Protein AF-A0A955D620-F1 (afdb_monomer)

Mean predicted aligned error: 11.96 Å

Secondary structure (DSSP, 8-state):
-----------SSSSSS-S------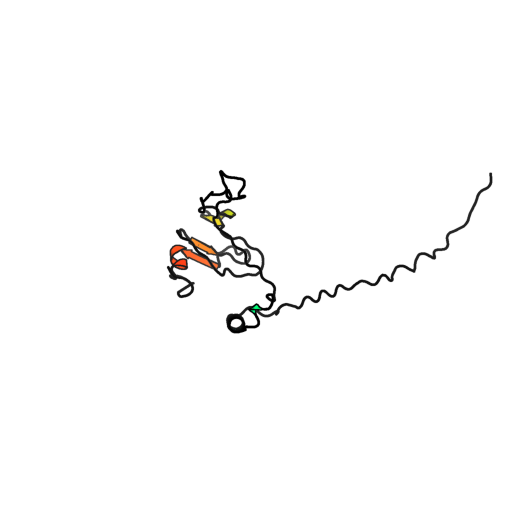--------S---HHHHHHHHH-TTGGGS--SS-----------TT---TT-TTTTT----SS--SEEEEETTEEEEE-----SS--------SS--SEEEE--TT-SS-SEEEEHHHHHTT-SSS-TTTS--

Radius of gyration: 28.87 Å; Cα contacts (8 Å, |Δi|>4): 126; chains: 1; bounding box: 42×81×78 Å

Sequence (157 aa):
MIAPGAQLPAIVARLCAASMALVVAATGRAGADGPVTTAALVEEMIDRSAVARLPDPGYRCIQFSSYDRASIAPTEHDTWFANGDAGHFLRVEDRDGRTEHVMVDATGPGAVVRIWSANPEGTLRVYLDDAEAPVLEWPMADILAGKGPVAPPLAHV

Structure (mmCIF, N/CA/C/O backbone):
data_AF-A0A955D620-F1
#
_entry.id   AF-A0A955D620-F1
#
loop_
_atom_site.group_PDB
_atom_site.id
_atom_site.type_symbol
_atom_site.label_atom_id
_atom_site.label_alt_id
_atom_site.label_comp_id
_atom_site.label_asym_id
_atom_site.label_entity_id
_atom_site.label_seq_id
_atom_site.pdbx_PDB_ins_code
_atom_site.Cartn_x
_atom_site.Cartn_y
_atom_site.Cartn_z
_atom_site.occupancy
_atom_site.B_iso_or_equiv
_atom_site.auth_seq_id
_atom_site.auth_comp_id
_atom_site.auth_asym_id
_atom_site.auth_atom_id
_atom_site.pdbx_PDB_model_num
ATOM 1 N N . MET A 1 1 ? 1.953 62.612 -58.894 1.00 34.06 1 MET A N 1
ATOM 2 C CA . MET A 1 1 ? 1.418 62.699 -60.268 1.00 34.06 1 MET A CA 1
ATOM 3 C C . MET A 1 1 ? 1.620 61.322 -60.898 1.00 34.06 1 MET A C 1
ATOM 5 O O . MET A 1 1 ? 2.755 60.879 -60.914 1.00 34.06 1 MET A O 1
ATOM 9 N N . ILE A 1 2 ? 0.525 60.677 -61.332 1.00 37.25 2 ILE A N 1
ATOM 10 C CA . ILE A 1 2 ? 0.421 59.407 -62.097 1.00 37.25 2 ILE A CA 1
ATOM 11 C C . ILE A 1 2 ? 0.643 58.082 -61.311 1.00 37.25 2 ILE A C 1
ATOM 13 O O . ILE A 1 2 ? 1.759 57.708 -60.976 1.00 37.25 2 ILE A O 1
ATOM 17 N N . ALA A 1 3 ? -0.472 57.382 -61.039 1.00 36.69 3 ALA A N 1
ATOM 18 C CA . ALA A 1 3 ? -0.600 55.930 -60.763 1.00 36.69 3 ALA A CA 1
ATOM 19 C C . ALA A 1 3 ? -0.619 55.146 -62.113 1.00 36.69 3 ALA A C 1
ATOM 21 O O . ALA A 1 3 ? -0.420 55.814 -63.124 1.00 36.69 3 ALA A O 1
ATOM 22 N N . PRO A 1 4 ? -0.986 53.846 -62.271 1.00 47.75 4 PRO A N 1
ATOM 23 C CA . PRO A 1 4 ? -1.221 52.709 -61.356 1.00 47.75 4 PRO A CA 1
ATOM 24 C C . PRO A 1 4 ? -0.626 51.347 -61.861 1.00 47.75 4 PRO A C 1
ATOM 26 O O . PRO A 1 4 ? -0.130 51.244 -62.973 1.00 47.75 4 PRO A O 1
ATOM 29 N N . GLY A 1 5 ? -0.792 50.265 -61.080 1.00 40.28 5 GLY A N 1
ATOM 30 C CA . GLY A 1 5 ? -1.202 48.943 -61.605 1.00 40.28 5 GLY A CA 1
ATOM 31 C C . GLY A 1 5 ? -0.151 47.913 -62.068 1.00 40.28 5 GLY A C 1
ATOM 32 O O . GLY A 1 5 ? 0.420 48.043 -63.139 1.00 40.28 5 GLY A O 1
ATOM 33 N N . ALA A 1 6 ? -0.042 46.805 -61.321 1.00 43.06 6 ALA A N 1
ATOM 34 C CA . ALA A 1 6 ? 0.154 45.427 -61.820 1.00 43.06 6 ALA A CA 1
ATOM 35 C C . ALA A 1 6 ? -0.017 44.463 -60.621 1.00 43.06 6 ALA A C 1
ATOM 37 O O . ALA A 1 6 ? 0.806 44.438 -59.715 1.00 43.06 6 ALA A O 1
ATOM 38 N N . GLN A 1 7 ? -1.214 43.918 -60.386 1.00 46.66 7 GLN A N 1
ATOM 39 C CA . GLN A 1 7 ? -1.611 42.549 -60.763 1.00 46.66 7 GLN A CA 1
ATOM 40 C C . GLN A 1 7 ? -0.656 41.449 -60.251 1.00 46.66 7 GLN A C 1
ATOM 42 O O . GLN A 1 7 ? 0.430 41.245 -60.783 1.00 46.66 7 GLN A O 1
ATOM 47 N N . LEU A 1 8 ? -1.114 40.711 -59.228 1.00 53.38 8 LEU A N 1
ATOM 48 C CA . LEU A 1 8 ? -0.534 39.438 -58.785 1.00 53.38 8 LEU A CA 1
ATOM 49 C C . LEU A 1 8 ? -0.535 38.401 -59.924 1.00 53.38 8 LEU A C 1
ATOM 51 O O . LEU A 1 8 ? -1.538 38.291 -60.631 1.00 53.38 8 LEU A O 1
ATOM 55 N N . PRO A 1 9 ? 0.450 37.487 -59.943 1.00 46.19 9 PRO A N 1
ATOM 56 C CA . PRO A 1 9 ? 0.194 36.107 -60.321 1.00 46.19 9 PRO A CA 1
ATOM 57 C C . PRO A 1 9 ? 0.376 35.175 -59.115 1.00 46.19 9 PRO A C 1
ATOM 59 O O . PRO A 1 9 ? 1.420 35.115 -58.467 1.00 46.19 9 PRO A O 1
ATOM 62 N N . ALA A 1 10 ? -0.687 34.430 -58.827 1.00 48.22 10 ALA A N 1
ATOM 63 C CA . ALA A 1 10 ? -0.788 33.381 -57.824 1.00 48.22 10 ALA A CA 1
ATOM 64 C C . ALA A 1 10 ? 0.167 32.200 -58.113 1.00 48.22 10 ALA A C 1
ATOM 66 O O . ALA A 1 10 ? -0.257 31.162 -58.615 1.00 48.22 10 ALA A O 1
ATOM 67 N N . ILE A 1 11 ? 1.464 32.353 -57.816 1.00 45.91 11 ILE A N 1
ATOM 68 C CA . ILE A 1 11 ? 2.485 31.305 -58.045 1.00 45.91 11 ILE A CA 1
ATOM 69 C C . ILE A 1 11 ? 3.247 30.906 -56.763 1.00 45.91 11 ILE A C 1
ATOM 71 O O . ILE A 1 11 ? 3.980 29.925 -56.759 1.00 45.91 11 ILE A O 1
ATOM 75 N N . VAL A 1 12 ? 2.979 31.527 -55.608 1.00 42.22 12 VAL A N 1
ATOM 76 C CA . VAL A 1 12 ? 3.519 31.068 -54.302 1.00 42.22 12 VAL A CA 1
ATOM 77 C C . VAL A 1 12 ? 2.509 30.181 -53.556 1.00 42.22 12 VAL A C 1
ATOM 79 O O . VAL A 1 12 ? 2.430 30.174 -52.336 1.00 42.22 12 VAL A O 1
ATOM 82 N N . ALA A 1 13 ? 1.684 29.435 -54.296 1.00 42.59 13 ALA A N 1
ATOM 83 C CA . ALA A 1 13 ? 0.645 28.570 -53.732 1.00 42.59 13 ALA A CA 1
ATOM 84 C C . ALA A 1 13 ? 0.991 27.068 -53.775 1.00 42.59 13 ALA A C 1
ATOM 86 O O . ALA A 1 13 ? 0.121 26.249 -53.493 1.00 42.59 13 ALA A O 1
ATOM 87 N N . ARG A 1 14 ? 2.212 26.660 -54.166 1.00 47.78 14 ARG A N 1
ATOM 88 C CA . ARG A 1 14 ? 2.485 25.234 -54.464 1.00 47.78 14 ARG A CA 1
ATOM 89 C C . ARG A 1 14 ? 3.846 24.645 -54.066 1.00 47.78 14 ARG A C 1
ATOM 91 O O . ARG A 1 14 ? 4.129 23.533 -54.490 1.00 47.78 14 ARG A O 1
ATOM 98 N N . LEU A 1 15 ? 4.673 25.298 -53.243 1.00 42.91 15 LEU A N 1
ATOM 99 C CA . LEU A 1 15 ? 6.057 24.818 -53.030 1.00 42.91 15 LEU A CA 1
ATOM 100 C C . LEU A 1 15 ? 6.561 24.670 -51.586 1.00 42.91 15 LEU A C 1
ATOM 102 O O . LEU A 1 15 ? 7.745 24.429 -51.401 1.00 42.91 15 LEU A O 1
ATOM 106 N N . CYS A 1 16 ? 5.681 24.674 -50.580 1.00 37.59 16 CYS A N 1
ATOM 107 C CA . CYS A 1 16 ? 6.047 24.250 -49.214 1.00 37.59 16 CYS A CA 1
ATOM 108 C C . CYS A 1 16 ? 5.062 23.233 -48.609 1.00 37.59 16 CYS A C 1
ATOM 110 O O . CYS A 1 16 ? 4.950 23.119 -47.395 1.00 37.59 16 CYS A O 1
ATOM 112 N N . ALA A 1 17 ? 4.348 22.470 -49.444 1.00 42.94 17 ALA A N 1
ATOM 113 C CA . ALA A 1 17 ? 3.508 21.343 -49.011 1.00 42.94 17 ALA A CA 1
ATOM 114 C C . ALA A 1 17 ? 4.281 20.005 -48.981 1.00 42.94 17 ALA A C 1
ATOM 116 O O . ALA A 1 17 ? 3.687 18.938 -49.084 1.00 42.94 17 ALA A O 1
ATOM 117 N N . ALA A 1 18 ? 5.612 20.061 -48.882 1.00 45.19 18 ALA A N 1
ATOM 118 C CA . ALA A 1 18 ? 6.493 18.895 -48.937 1.00 45.19 18 ALA A CA 1
ATOM 119 C C . ALA A 1 18 ? 7.587 18.918 -47.856 1.00 45.19 18 ALA A C 1
ATOM 121 O O . ALA A 1 18 ? 8.624 18.283 -48.013 1.00 45.19 18 ALA A O 1
ATOM 122 N N . SER A 1 19 ? 7.347 19.585 -46.723 1.00 48.69 19 SER A N 1
ATOM 123 C CA . SER A 1 19 ? 8.063 19.261 -45.481 1.00 48.69 19 SER A CA 1
ATOM 124 C C . SER A 1 19 ? 7.341 18.097 -44.821 1.00 48.69 19 SER A C 1
ATOM 126 O O . SER A 1 19 ? 6.586 18.247 -43.866 1.00 48.69 19 SER A O 1
ATOM 128 N N . MET A 1 20 ? 7.520 16.962 -45.492 1.00 51.44 20 MET A N 1
ATOM 129 C CA . MET A 1 20 ? 7.423 15.590 -45.034 1.00 51.44 20 MET A CA 1
ATOM 130 C C . MET A 1 20 ? 7.151 15.500 -43.535 1.00 51.44 20 MET A C 1
ATOM 132 O O . MET A 1 20 ? 8.029 15.771 -42.716 1.00 51.44 20 MET A O 1
ATOM 136 N N . ALA A 1 21 ? 5.910 15.135 -43.213 1.00 48.94 21 ALA A N 1
ATOM 137 C CA . ALA A 1 21 ? 5.533 14.631 -41.913 1.00 48.94 21 ALA A CA 1
ATOM 138 C C . ALA A 1 21 ? 6.605 13.629 -41.481 1.00 48.94 21 ALA A C 1
ATOM 140 O O . ALA A 1 21 ? 6.689 12.521 -42.017 1.00 48.94 21 ALA A O 1
ATOM 141 N N . LEU A 1 22 ? 7.462 14.052 -40.552 1.00 48.69 22 LEU A N 1
ATOM 142 C CA . LEU A 1 22 ? 8.278 13.143 -39.781 1.00 48.69 22 LEU A CA 1
ATOM 143 C C . LEU A 1 22 ? 7.262 12.361 -38.962 1.00 48.69 22 LEU A C 1
ATOM 145 O O 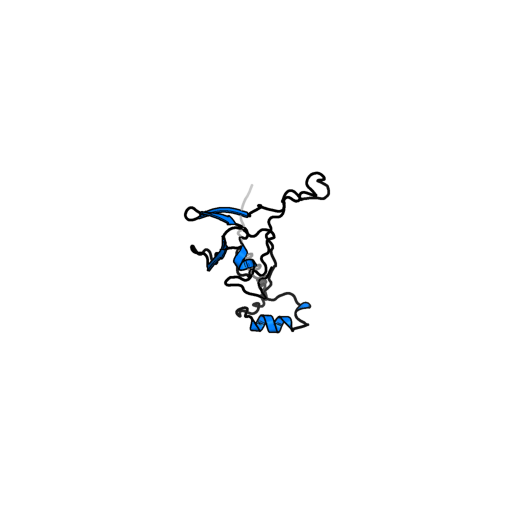. LEU A 1 22 ? 6.833 12.792 -37.894 1.00 48.69 22 LEU A O 1
ATOM 149 N N . VAL A 1 23 ? 6.805 11.254 -39.542 1.00 53.94 23 VAL A N 1
ATOM 150 C CA . VAL A 1 23 ? 6.184 10.169 -38.809 1.00 53.94 23 VAL A CA 1
ATOM 151 C C . VAL A 1 23 ? 7.223 9.815 -37.762 1.00 53.94 23 VAL A C 1
ATOM 153 O O . VAL A 1 23 ? 8.204 9.126 -38.037 1.00 53.94 23 VAL A O 1
ATOM 156 N N . VAL A 1 24 ? 7.044 10.371 -36.565 1.00 52.12 24 VAL A N 1
ATOM 157 C CA . VAL A 1 24 ? 7.565 9.788 -35.346 1.00 52.12 24 VAL A CA 1
ATOM 158 C C . VAL A 1 24 ? 6.904 8.422 -35.316 1.00 52.12 24 VAL A C 1
ATOM 160 O O . VAL A 1 24 ? 5.801 8.244 -34.809 1.00 52.12 24 VAL A O 1
ATOM 163 N N . ALA A 1 25 ? 7.567 7.451 -35.940 1.00 49.84 25 ALA A N 1
ATOM 164 C CA . ALA A 1 25 ? 7.454 6.074 -35.540 1.00 49.84 25 ALA A CA 1
ATOM 165 C C . ALA A 1 25 ? 8.025 6.062 -34.125 1.00 49.84 25 ALA A C 1
ATOM 167 O O . ALA A 1 25 ? 9.193 5.753 -33.898 1.00 49.84 25 ALA A O 1
ATOM 168 N N . ALA A 1 26 ? 7.196 6.481 -33.167 1.00 51.56 26 ALA A N 1
ATOM 169 C CA . ALA A 1 26 ? 7.292 5.969 -31.831 1.00 51.56 26 ALA A CA 1
ATOM 170 C C . ALA A 1 26 ? 7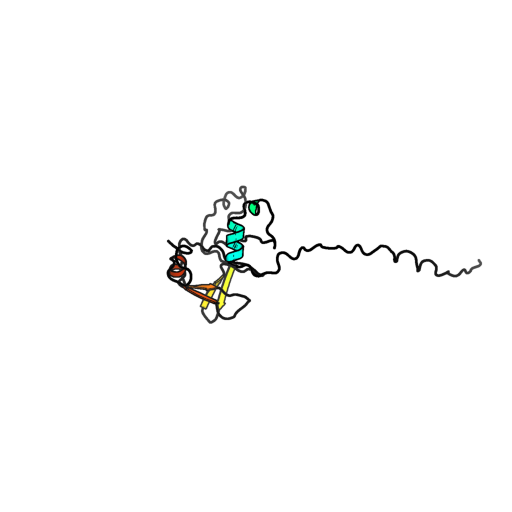.130 4.469 -32.033 1.00 51.56 26 ALA A C 1
ATOM 172 O O . ALA A 1 26 ? 6.023 3.947 -32.140 1.00 51.56 26 ALA A O 1
ATOM 173 N N . THR A 1 27 ? 8.254 3.774 -32.166 1.00 50.91 27 THR A N 1
ATOM 174 C CA . THR A 1 27 ? 8.323 2.366 -31.836 1.00 50.91 27 THR A CA 1
ATOM 175 C C . THR A 1 27 ? 8.084 2.304 -30.333 1.00 50.91 27 THR A C 1
ATOM 177 O O . THR A 1 27 ? 9.009 2.088 -29.553 1.00 50.91 27 THR A O 1
ATOM 180 N N . GLY A 1 28 ? 6.839 2.551 -29.918 1.00 46.50 28 GLY A N 1
ATOM 181 C CA . GLY A 1 28 ? 6.303 1.882 -28.762 1.00 46.50 28 GLY A CA 1
ATOM 182 C C . GLY A 1 28 ? 6.418 0.418 -29.126 1.00 46.50 28 GLY A C 1
ATOM 183 O O . GLY A 1 28 ? 5.611 -0.108 -29.887 1.00 46.50 28 GLY A O 1
ATOM 184 N N . ARG A 1 29 ? 7.499 -0.222 -28.673 1.00 43.00 29 ARG A N 1
ATOM 185 C CA . ARG A 1 29 ? 7.398 -1.639 -28.372 1.00 43.00 29 ARG A CA 1
ATOM 186 C C . ARG A 1 29 ? 6.186 -1.705 -27.458 1.00 43.00 29 ARG A C 1
ATOM 188 O O . ARG A 1 29 ? 6.190 -1.065 -26.410 1.00 43.00 29 ARG A O 1
ATOM 195 N N . ALA A 1 30 ? 5.121 -2.331 -27.942 1.00 45.88 30 ALA A N 1
ATOM 196 C CA . ALA A 1 30 ? 4.075 -2.807 -27.069 1.00 45.88 30 ALA A CA 1
ATOM 197 C C . ALA A 1 30 ? 4.804 -3.699 -26.063 1.00 45.88 30 ALA A C 1
ATOM 199 O O . ALA A 1 30 ? 5.266 -4.787 -26.421 1.00 45.88 30 ALA A O 1
ATOM 200 N N . GLY A 1 31 ? 5.077 -3.147 -24.879 1.00 52.22 31 GLY A N 1
ATOM 201 C CA . GLY A 1 31 ? 5.581 -3.925 -23.761 1.00 52.22 31 GLY A CA 1
ATOM 202 C C . GLY A 1 31 ? 4.601 -5.056 -23.562 1.00 52.22 31 GLY A C 1
ATOM 203 O O . GLY A 1 31 ? 3.406 -4.808 -23.679 1.00 52.22 31 GLY A O 1
ATOM 204 N N . ALA A 1 32 ? 5.111 -6.277 -23.404 1.00 55.16 32 ALA A N 1
ATOM 205 C CA . ALA A 1 32 ? 4.345 -7.516 -23.486 1.00 55.16 32 ALA A CA 1
ATOM 206 C C . ALA A 1 32 ? 2.870 -7.331 -23.068 1.00 55.16 32 ALA A C 1
ATOM 208 O O . ALA A 1 32 ? 2.573 -7.223 -21.883 1.00 55.16 32 ALA A O 1
ATOM 209 N N . ASP A 1 33 ? 1.960 -7.290 -24.053 1.00 61.75 33 ASP A N 1
ATOM 210 C CA . ASP A 1 33 ? 0.513 -7.015 -23.903 1.00 61.75 33 ASP A CA 1
ATOM 211 C C . ASP A 1 33 ? -0.247 -8.144 -23.161 1.00 61.75 33 ASP A C 1
ATOM 213 O O . ASP A 1 33 ? -1.466 -8.293 -23.266 1.00 61.75 33 ASP A O 1
ATOM 217 N N . GLY A 1 34 ? 0.477 -9.005 -22.446 1.00 72.44 34 GLY A N 1
ATOM 218 C CA . GLY A 1 34 ? -0.062 -10.124 -21.692 1.00 72.44 34 GLY A CA 1
ATOM 219 C C . GLY A 1 34 ? -0.282 -9.770 -20.219 1.00 72.44 34 GLY A C 1
ATOM 220 O O . GLY A 1 34 ? 0.400 -8.904 -19.673 1.00 72.44 34 GLY A O 1
ATOM 221 N N . PRO A 1 35 ? -1.208 -10.459 -19.533 1.00 83.31 35 PRO A N 1
ATOM 222 C CA . PRO A 1 35 ? -1.356 -10.314 -18.092 1.00 83.31 35 PRO A CA 1
ATOM 223 C C . PRO A 1 35 ? -0.049 -10.679 -17.376 1.00 83.31 35 PRO A C 1
ATOM 225 O O . PRO A 1 35 ? 0.583 -11.690 -17.692 1.00 83.31 35 PRO A O 1
ATOM 228 N N . VAL A 1 36 ? 0.323 -9.897 -16.360 1.00 86.25 36 VAL A N 1
ATOM 229 C CA . VAL A 1 36 ? 1.379 -10.293 -15.422 1.00 86.25 36 VAL A CA 1
ATOM 230 C C . VAL A 1 36 ? 0.858 -11.480 -14.619 1.00 86.25 36 VAL A C 1
ATOM 232 O O . VAL A 1 36 ? -0.111 -11.364 -13.869 1.00 86.25 36 VAL A O 1
ATOM 235 N N . THR A 1 37 ? 1.486 -12.641 -14.792 1.00 90.75 37 THR A N 1
ATOM 236 C CA . THR A 1 37 ? 1.123 -13.868 -14.075 1.00 90.75 37 THR A CA 1
ATOM 237 C C . THR A 1 37 ? 2.222 -14.262 -13.103 1.00 90.75 37 THR A C 1
ATOM 239 O O . THR A 1 37 ? 3.396 -13.967 -13.318 1.00 90.75 37 THR A O 1
ATOM 242 N N . THR A 1 38 ? 1.867 -15.002 -12.053 1.00 90.12 38 THR A N 1
ATOM 243 C CA . THR A 1 38 ? 2.856 -15.576 -11.129 1.00 90.12 38 THR A CA 1
ATOM 244 C C . THR A 1 38 ? 3.882 -16.444 -11.860 1.00 90.12 38 THR A C 1
ATOM 246 O O . THR A 1 38 ? 5.053 -16.409 -11.507 1.00 90.12 38 THR A O 1
ATOM 249 N N . ALA A 1 39 ? 3.468 -17.185 -12.895 1.00 92.62 39 ALA A N 1
ATOM 250 C CA . ALA A 1 39 ? 4.375 -18.001 -13.700 1.00 92.62 39 ALA A CA 1
ATOM 251 C C . ALA A 1 39 ? 5.429 -17.138 -14.413 1.00 92.62 39 ALA A C 1
ATOM 253 O O . ALA A 1 39 ? 6.619 -17.399 -14.263 1.00 92.62 39 ALA A O 1
ATOM 254 N N . ALA A 1 40 ? 5.002 -16.067 -15.091 1.00 90.75 40 ALA A N 1
ATOM 255 C CA . ALA A 1 40 ? 5.913 -15.139 -15.761 1.00 90.75 40 ALA A CA 1
ATOM 256 C C . ALA A 1 40 ? 6.880 -14.457 -14.774 1.00 90.75 40 ALA A C 1
ATOM 258 O O . ALA A 1 40 ? 8.067 -14.345 -15.060 1.00 90.75 40 ALA A O 1
ATOM 259 N N . LEU A 1 41 ? 6.402 -14.075 -13.582 1.00 90.62 41 LEU A N 1
ATOM 260 C CA . LEU A 1 41 ? 7.255 -13.493 -12.538 1.00 90.62 41 LEU A CA 1
ATOM 261 C C . LEU A 1 41 ? 8.296 -14.49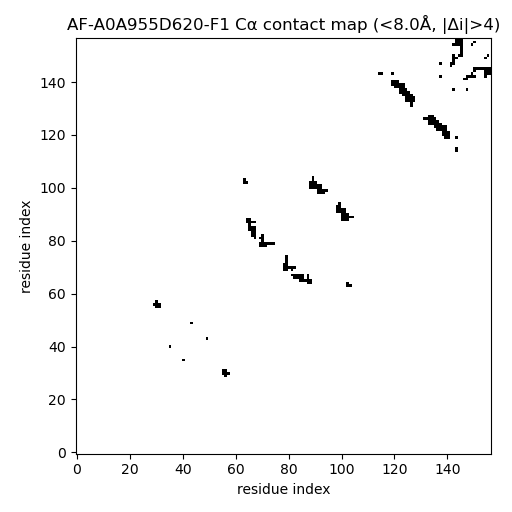2 -12.011 1.00 90.62 41 LEU A C 1
ATOM 263 O O . LEU A 1 41 ? 9.444 -14.122 -11.783 1.00 90.62 41 LEU A O 1
ATOM 267 N N . VAL A 1 42 ? 7.929 -15.764 -11.830 1.00 93.38 42 VAL A N 1
ATOM 268 C CA . VAL A 1 42 ? 8.874 -16.809 -11.398 1.00 93.38 42 VAL A CA 1
ATOM 269 C C . VAL A 1 42 ? 9.923 -17.090 -12.478 1.00 93.38 42 VAL A C 1
ATOM 271 O O . VAL A 1 42 ? 11.094 -17.279 -12.149 1.00 93.38 42 VAL A O 1
ATOM 274 N N . GLU A 1 43 ? 9.533 -17.090 -13.754 1.00 92.88 43 GLU A N 1
ATOM 275 C CA . GLU A 1 43 ? 10.469 -17.198 -14.880 1.00 92.88 43 GLU A CA 1
ATOM 276 C C . GLU A 1 43 ? 11.430 -16.001 -14.931 1.00 92.88 43 GLU A C 1
ATOM 278 O O . GLU A 1 43 ? 12.638 -16.186 -15.092 1.00 92.88 43 GLU A O 1
ATOM 283 N N . GLU A 1 44 ? 10.925 -14.785 -14.711 1.00 91.56 44 GLU A N 1
ATOM 284 C CA . GLU A 1 44 ? 11.747 -13.575 -14.636 1.00 91.56 44 GLU A CA 1
ATOM 285 C C . GLU A 1 44 ? 12.745 -13.629 -13.467 1.00 91.56 44 GLU A C 1
ATOM 287 O O . GLU A 1 44 ? 13.918 -13.299 -13.644 1.00 91.56 44 GLU A O 1
ATOM 292 N N . MET A 1 45 ? 12.331 -14.119 -12.290 1.00 92.75 45 MET A N 1
ATOM 293 C CA . MET A 1 45 ? 13.193 -14.225 -11.099 1.00 92.75 45 MET A CA 1
ATOM 294 C C . MET A 1 45 ? 14.453 -15.077 -11.314 1.00 92.75 45 MET A C 1
ATOM 296 O O . MET A 1 45 ? 15.454 -14.871 -10.622 1.00 92.75 45 MET A O 1
ATOM 300 N N . ILE A 1 46 ? 14.420 -16.045 -12.236 1.00 95.31 46 ILE A N 1
ATOM 301 C CA . ILE A 1 46 ? 15.571 -16.908 -12.545 1.00 95.31 46 ILE A CA 1
ATOM 302 C C . ILE A 1 46 ? 16.359 -16.442 -13.779 1.00 95.31 46 ILE A C 1
ATOM 304 O O . ILE A 1 46 ? 17.459 -16.953 -14.030 1.00 95.31 46 ILE A O 1
ATOM 308 N N . ASP A 1 47 ? 15.848 -15.466 -14.533 1.00 94.88 47 ASP A N 1
ATOM 309 C CA . ASP A 1 47 ? 16.547 -14.885 -15.674 1.00 94.88 47 ASP A CA 1
ATOM 310 C C . ASP A 1 47 ? 17.633 -13.901 -15.212 1.00 94.88 47 ASP A C 1
ATOM 312 O O . ASP A 1 47 ? 17.408 -12.721 -14.945 1.00 94.88 47 ASP A O 1
ATOM 316 N N . ARG A 1 48 ? 18.884 -14.370 -15.211 1.00 94.56 48 ARG A N 1
ATOM 317 C CA . ARG A 1 48 ? 20.059 -13.548 -14.873 1.00 94.56 48 ARG A CA 1
ATOM 318 C C . ARG A 1 48 ? 20.284 -12.371 -15.817 1.00 94.56 48 ARG A C 1
ATOM 320 O O . ARG A 1 48 ? 21.052 -11.476 -15.481 1.00 94.56 48 ARG A O 1
ATOM 327 N N . SER A 1 49 ? 19.697 -12.388 -17.008 1.00 94.81 49 SER A N 1
ATOM 328 C CA . SER A 1 49 ? 19.813 -11.286 -17.958 1.00 94.81 49 SER A CA 1
ATOM 329 C C . SER A 1 49 ? 18.763 -10.196 -17.727 1.00 94.81 49 SER A C 1
ATOM 331 O O . SER A 1 49 ? 18.964 -9.075 -18.197 1.00 94.81 49 SER A O 1
ATOM 333 N N . ALA A 1 50 ? 17.695 -10.478 -16.967 1.00 90.94 50 ALA A N 1
ATOM 334 C CA . ALA A 1 50 ? 16.646 -9.511 -16.645 1.00 90.94 50 ALA A CA 1
ATOM 335 C C . ALA A 1 50 ? 17.193 -8.306 -15.868 1.00 90.94 50 ALA A C 1
ATOM 337 O O . ALA A 1 50 ? 16.898 -7.169 -16.222 1.00 90.94 50 ALA A O 1
ATOM 338 N N . VAL A 1 51 ? 18.102 -8.531 -14.909 1.00 89.00 51 VAL A N 1
ATOM 339 C CA . VAL A 1 51 ? 18.737 -7.451 -14.122 1.00 89.00 51 VAL A CA 1
ATOM 340 C C . VAL A 1 51 ? 19.573 -6.477 -14.962 1.00 89.00 51 VAL A C 1
ATOM 342 O O . VAL A 1 51 ? 19.899 -5.389 -14.496 1.00 89.00 51 VAL A O 1
ATOM 345 N N . ALA A 1 52 ? 19.947 -6.862 -16.187 1.00 94.94 52 ALA A N 1
ATOM 346 C CA . ALA A 1 52 ? 20.714 -6.028 -17.110 1.00 94.94 52 A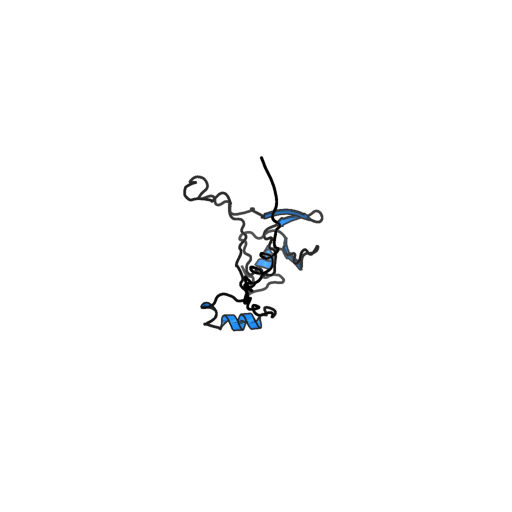LA A CA 1
ATOM 347 C C . ALA A 1 52 ? 19.823 -5.235 -18.086 1.00 94.94 52 ALA A C 1
ATOM 349 O O . ALA A 1 52 ? 20.346 -4.553 -18.971 1.00 94.94 52 ALA A O 1
ATOM 350 N N . ARG A 1 53 ? 18.493 -5.331 -17.964 1.00 90.44 53 ARG A N 1
ATOM 351 C CA . ARG A 1 53 ? 17.524 -4.634 -18.815 1.00 90.44 53 ARG A CA 1
ATOM 352 C C . ARG A 1 53 ? 16.649 -3.702 -17.986 1.00 90.44 53 ARG A C 1
ATOM 354 O O . ARG A 1 53 ? 16.439 -3.909 -16.796 1.00 90.44 53 ARG A O 1
ATOM 361 N N . LEU A 1 54 ? 16.126 -2.672 -18.645 1.00 90.12 54 LEU A N 1
ATOM 362 C CA . LEU A 1 54 ? 15.011 -1.914 -18.092 1.00 90.12 54 LEU A CA 1
ATOM 363 C C . LEU A 1 54 ? 13.740 -2.773 -18.140 1.00 90.12 54 LEU A C 1
ATOM 365 O O . LEU A 1 54 ? 13.602 -3.572 -19.072 1.00 90.12 54 LEU A O 1
ATOM 369 N N . PRO A 1 55 ? 12.826 -2.604 -17.172 1.00 86.00 55 PRO A N 1
ATOM 370 C CA . PRO A 1 55 ? 11.564 -3.323 -17.184 1.00 86.00 55 PRO A CA 1
ATOM 371 C C . PRO A 1 55 ? 10.717 -2.939 -18.400 1.00 86.00 55 PRO A C 1
ATOM 373 O O . PRO A 1 55 ? 10.696 -1.775 -18.811 1.00 86.00 55 PRO A O 1
ATOM 376 N N . ASP A 1 56 ? 10.020 -3.927 -18.955 1.00 83.31 56 ASP A N 1
ATOM 377 C CA . ASP A 1 56 ? 9.101 -3.774 -20.080 1.00 83.31 56 ASP A CA 1
ATOM 378 C C . ASP A 1 56 ? 7.826 -4.609 -19.826 1.00 83.31 56 ASP A C 1
ATOM 380 O O . ASP A 1 56 ? 7.918 -5.837 -19.804 1.00 83.31 56 ASP A O 1
ATOM 384 N N . PRO A 1 57 ? 6.652 -3.985 -19.603 1.00 83.38 57 PRO A N 1
ATOM 385 C CA . PRO A 1 57 ? 6.425 -2.542 -19.597 1.00 83.38 57 PRO A CA 1
ATOM 386 C C . PRO A 1 57 ? 7.162 -1.840 -18.450 1.00 83.38 57 PRO A C 1
ATOM 388 O O . PRO A 1 57 ? 7.369 -2.390 -17.367 1.00 83.38 57 PRO A O 1
ATOM 391 N N . GLY A 1 58 ? 7.557 -0.590 -18.692 1.00 87.88 58 GLY A N 1
ATOM 392 C CA . GLY A 1 58 ? 8.214 0.223 -17.676 1.00 87.88 58 GLY A CA 1
ATOM 393 C C . GLY A 1 58 ? 7.304 0.442 -16.468 1.00 87.88 58 GLY A C 1
ATOM 394 O O . GLY A 1 58 ? 6.177 0.912 -16.611 1.00 87.88 58 GLY A O 1
ATOM 395 N N . TYR A 1 59 ? 7.809 0.151 -15.271 1.00 89.38 59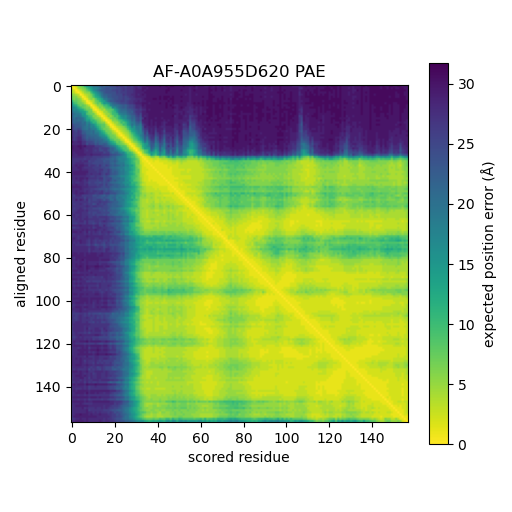 TYR A N 1
ATOM 396 C CA . TYR A 1 59 ? 7.131 0.438 -14.009 1.00 89.38 59 TYR A CA 1
ATOM 397 C C . TYR A 1 59 ? 7.980 1.351 -13.125 1.00 89.38 59 TYR A C 1
ATOM 399 O O . TYR A 1 59 ? 9.196 1.475 -13.288 1.00 89.38 59 TYR A O 1
ATOM 407 N N . ARG A 1 60 ? 7.329 1.986 -12.149 1.00 92.06 60 ARG A N 1
ATOM 408 C CA . ARG A 1 60 ? 7.986 2.762 -11.094 1.00 92.06 60 ARG A CA 1
ATOM 409 C C . ARG A 1 60 ? 7.583 2.223 -9.731 1.00 92.06 60 ARG A C 1
ATOM 411 O O . ARG A 1 60 ? 6.421 1.893 -9.519 1.00 92.06 60 ARG A O 1
ATOM 418 N N . CYS A 1 61 ? 8.533 2.188 -8.806 1.00 93.75 61 CYS A N 1
ATOM 419 C CA . CYS A 1 61 ? 8.220 2.000 -7.398 1.00 93.75 61 CYS A CA 1
ATOM 420 C C . CYS A 1 61 ? 7.887 3.368 -6.797 1.00 93.75 61 CYS A C 1
ATOM 422 O O . CYS A 1 61 ? 8.663 4.314 -6.941 1.00 93.75 61 CYS A O 1
ATOM 424 N N . ILE A 1 62 ? 6.728 3.476 -6.156 1.00 95.00 62 ILE A N 1
ATOM 425 C CA . ILE A 1 62 ? 6.336 4.652 -5.379 1.00 95.00 62 ILE A CA 1
ATOM 426 C C . ILE A 1 62 ? 6.118 4.223 -3.935 1.00 95.00 62 ILE A C 1
ATOM 428 O O . ILE A 1 62 ? 5.694 3.099 -3.673 1.00 95.00 62 ILE A O 1
ATOM 432 N N . GLN A 1 63 ? 6.417 5.118 -3.001 1.00 95.44 63 GLN A N 1
ATOM 433 C CA . GLN A 1 63 ? 6.262 4.866 -1.578 1.00 95.44 63 GLN A CA 1
ATOM 434 C C . GLN A 1 63 ? 5.455 5.993 -0.952 1.00 95.44 63 GLN A C 1
ATOM 436 O O . GLN A 1 63 ? 5.706 7.168 -1.211 1.00 95.44 63 GLN A O 1
ATOM 441 N N . PHE A 1 64 ? 4.537 5.604 -0.078 1.00 96.81 64 PHE A N 1
ATOM 442 C CA . PHE A 1 64 ? 3.861 6.495 0.847 1.00 96.81 64 PHE A CA 1
ATOM 443 C C . PHE A 1 64 ? 4.244 6.075 2.259 1.00 96.81 64 PHE A C 1
ATOM 445 O O . PHE A 1 64 ? 4.336 4.882 2.556 1.00 96.81 64 PHE A O 1
ATOM 452 N N . SER A 1 65 ? 4.505 7.047 3.121 1.00 96.31 65 SER A N 1
ATOM 453 C CA . SER A 1 65 ? 4.833 6.792 4.517 1.00 96.31 65 SER A CA 1
ATOM 454 C C . SER A 1 65 ? 4.312 7.912 5.401 1.00 96.31 65 SER A C 1
ATOM 456 O O . SER A 1 65 ? 4.054 9.029 4.948 1.00 96.31 65 SER A O 1
ATOM 458 N N . SER A 1 66 ? 4.206 7.608 6.690 1.00 96.56 66 SER A N 1
ATOM 459 C CA . SER A 1 66 ? 3.888 8.567 7.739 1.00 96.56 66 SER A CA 1
ATOM 460 C C . SER A 1 66 ? 5.084 9.440 8.123 1.00 96.56 66 SER A C 1
ATOM 462 O O . SER A 1 66 ? 5.144 9.871 9.263 1.00 96.56 66 SER A O 1
ATOM 464 N N . TYR A 1 67 ? 6.049 9.670 7.227 1.00 95.06 67 TYR A N 1
ATOM 465 C CA . TYR A 1 67 ? 7.245 10.438 7.571 1.00 95.06 67 TYR A CA 1
ATOM 466 C C . TYR A 1 67 ? 6.902 11.879 7.972 1.00 95.06 67 TYR A C 1
ATOM 468 O O . TYR A 1 67 ? 5.938 12.474 7.464 1.00 95.06 67 TYR A O 1
ATOM 476 N N . ASP A 1 68 ? 7.716 12.435 8.861 1.00 95.56 68 ASP A N 1
ATOM 477 C CA . ASP A 1 68 ? 7.606 13.814 9.306 1.00 95.56 68 ASP A CA 1
ATOM 478 C C . ASP A 1 68 ? 8.045 14.776 8.193 1.00 95.56 68 ASP A C 1
ATOM 480 O O . ASP A 1 68 ? 9.217 14.871 7.821 1.00 95.56 68 ASP A O 1
ATOM 484 N N . ARG A 1 69 ? 7.078 15.520 7.648 1.00 93.81 69 ARG A N 1
ATOM 485 C CA . ARG A 1 69 ? 7.304 16.462 6.540 1.00 93.81 69 ARG A CA 1
ATOM 486 C C . ARG A 1 69 ? 8.104 17.698 6.950 1.00 93.81 69 ARG A C 1
ATOM 488 O O . ARG A 1 69 ? 8.476 18.466 6.066 1.00 93.81 69 ARG A O 1
ATOM 495 N N . ALA A 1 70 ? 8.360 17.905 8.243 1.00 93.12 70 ALA A N 1
ATOM 496 C CA . ALA A 1 70 ? 9.218 18.991 8.700 1.00 93.12 70 ALA A CA 1
ATOM 497 C C . ALA A 1 70 ? 10.703 18.751 8.356 1.00 93.12 70 ALA A C 1
ATOM 499 O O . ALA A 1 70 ? 11.443 19.720 8.196 1.00 93.12 70 ALA A O 1
ATOM 500 N N . SER A 1 71 ? 11.143 17.499 8.176 1.00 93.12 71 SER A N 1
ATOM 501 C CA . SER A 1 71 ? 12.523 17.196 7.770 1.00 93.12 71 SER A CA 1
ATOM 502 C C . SER A 1 71 ? 12.732 17.465 6.272 1.00 93.12 71 SER A C 1
ATOM 504 O O . SER A 1 71 ? 12.362 16.654 5.422 1.00 93.12 71 SER A O 1
ATOM 506 N N . ILE A 1 72 ? 13.292 18.639 5.941 1.00 90.19 72 ILE A N 1
ATOM 507 C CA . ILE A 1 72 ? 13.436 19.123 4.552 1.00 90.19 72 ILE A CA 1
ATOM 508 C C . ILE A 1 72 ? 14.903 19.205 4.105 1.00 90.19 72 ILE A C 1
ATOM 510 O O . ILE A 1 72 ? 15.285 18.551 3.133 1.00 90.19 72 ILE A O 1
ATOM 514 N N . ALA A 1 73 ? 15.731 20.028 4.763 1.00 91.62 73 ALA A N 1
ATOM 515 C CA . ALA A 1 73 ? 17.086 20.338 4.290 1.00 91.62 73 ALA A CA 1
ATOM 516 C C . ALA A 1 73 ? 18.126 20.435 5.424 1.00 91.62 73 ALA A C 1
ATOM 518 O O . ALA A 1 73 ? 17.793 20.928 6.502 1.00 91.62 73 ALA A O 1
ATOM 519 N N . PRO A 1 74 ? 19.403 20.042 5.194 1.00 92.25 74 PRO A N 1
ATOM 520 C CA . PRO A 1 74 ? 20.428 20.026 6.248 1.00 92.25 74 PRO A CA 1
ATOM 521 C C . PRO A 1 74 ? 20.719 21.398 6.854 1.00 92.25 74 PRO A C 1
ATOM 523 O O . PRO A 1 74 ? 21.281 21.502 7.942 1.00 92.25 74 PRO A O 1
ATOM 526 N N . THR A 1 75 ? 20.370 22.451 6.120 1.00 95.44 75 THR A N 1
ATOM 527 C CA . THR A 1 75 ? 20.510 23.850 6.517 1.00 95.44 75 THR A CA 1
ATOM 528 C C . THR A 1 75 ? 19.425 24.310 7.492 1.00 95.44 75 THR A C 1
ATOM 530 O O . THR A 1 75 ? 19.596 25.339 8.138 1.00 95.44 75 THR A O 1
ATOM 533 N N . GLU A 1 76 ? 18.318 23.575 7.613 1.00 93.81 76 GLU A N 1
ATOM 534 C CA . GLU A 1 76 ? 17.214 23.876 8.530 1.00 93.81 76 GLU A CA 1
ATOM 535 C C . GLU A 1 76 ? 17.417 23.123 9.851 1.00 93.81 76 GLU A C 1
ATOM 537 O O . GLU A 1 76 ? 16.762 22.125 10.130 1.00 93.81 76 GLU A O 1
ATOM 542 N N . HIS A 1 77 ? 18.375 23.573 10.664 1.00 89.62 77 HIS A N 1
ATOM 543 C CA . HIS A 1 77 ? 18.845 22.835 11.845 1.00 89.62 77 HIS A CA 1
ATOM 544 C C . HIS A 1 77 ? 17.752 22.439 12.856 1.00 89.62 77 HIS A C 1
ATOM 546 O O . HIS A 1 77 ? 17.886 21.397 13.496 1.00 89.62 77 HIS A O 1
ATOM 552 N N . ASP A 1 78 ? 16.683 23.231 12.980 1.00 91.44 78 ASP A N 1
ATOM 553 C CA . ASP A 1 78 ? 15.592 22.980 13.931 1.00 91.44 78 ASP A CA 1
ATOM 554 C C . ASP A 1 78 ? 14.660 21.841 13.486 1.00 91.44 78 ASP A C 1
ATOM 556 O O . ASP A 1 78 ? 14.072 21.158 14.323 1.00 91.44 78 ASP A O 1
ATOM 560 N N . THR A 1 79 ? 14.519 21.624 12.177 1.00 94.00 79 THR A N 1
ATOM 561 C CA . THR A 1 79 ? 13.550 20.681 11.594 1.00 94.00 79 THR A CA 1
ATOM 562 C C . THR A 1 79 ? 14.211 19.541 10.829 1.00 94.00 79 THR A C 1
ATOM 564 O O . THR A 1 79 ? 13.577 18.515 10.597 1.00 94.00 79 THR A O 1
ATOM 567 N N . TRP A 1 80 ? 15.501 19.650 10.503 1.00 92.00 80 TRP A N 1
ATOM 568 C CA . TRP A 1 80 ? 16.266 18.616 9.804 1.00 92.00 80 TRP A CA 1
ATOM 569 C C . TRP A 1 80 ? 16.167 17.242 10.479 1.00 92.00 80 TRP A C 1
ATOM 571 O O . TRP A 1 80 ? 16.052 16.228 9.795 1.00 92.00 80 TRP A O 1
ATOM 581 N N . PHE A 1 81 ? 16.153 17.213 11.815 1.00 93.50 81 PHE A N 1
ATOM 582 C CA . PHE A 1 81 ? 16.013 15.997 12.623 1.00 93.50 81 PHE A CA 1
ATOM 583 C C . PHE A 1 81 ? 14.594 15.781 13.172 1.00 93.50 81 PHE A C 1
ATOM 585 O O . PHE A 1 81 ? 14.424 15.088 14.177 1.00 93.50 81 PHE A O 1
ATOM 592 N N . ALA A 1 82 ? 13.574 16.387 12.562 1.00 95.25 82 ALA A N 1
ATOM 593 C CA . ALA A 1 82 ? 12.193 16.071 12.894 1.00 95.25 82 ALA A CA 1
ATOM 594 C C . ALA A 1 82 ? 11.946 14.565 12.677 1.00 95.25 82 ALA A C 1
ATOM 596 O O . ALA A 1 82 ? 12.373 13.998 11.675 1.00 95.25 82 ALA A O 1
ATOM 597 N N . ASN A 1 83 ? 11.326 13.917 13.662 1.00 94.94 83 ASN A N 1
ATOM 598 C CA . ASN A 1 83 ? 11.224 12.455 13.767 1.00 94.94 83 ASN A CA 1
ATOM 599 C C . ASN A 1 83 ? 9.824 12.034 14.251 1.00 94.94 83 ASN A C 1
ATOM 601 O O . ASN A 1 83 ? 9.639 10.987 14.878 1.00 94.94 83 ASN A O 1
ATOM 605 N N . GLY A 1 84 ? 8.820 12.885 14.040 1.00 95.06 84 GLY A N 1
ATOM 606 C CA . GLY A 1 84 ? 7.425 12.580 14.332 1.00 95.06 84 GLY A CA 1
ATOM 607 C C . GLY A 1 84 ? 6.802 11.686 13.262 1.00 95.06 84 GLY A C 1
ATOM 608 O O . GLY A 1 84 ? 5.757 12.048 12.740 1.00 95.06 84 GLY A O 1
ATOM 609 N N . ASP A 1 85 ? 7.423 10.553 12.914 1.00 94.06 85 ASP A N 1
ATOM 610 C CA . ASP A 1 85 ? 7.076 9.711 11.751 1.00 94.06 85 ASP A CA 1
ATOM 611 C C . ASP A 1 85 ? 5.807 8.846 11.938 1.00 94.06 85 ASP A C 1
ATOM 613 O O . ASP A 1 85 ? 5.767 7.657 11.601 1.00 94.06 85 ASP A O 1
ATOM 617 N N . ALA A 1 86 ? 4.741 9.423 12.491 1.00 95.19 86 ALA A N 1
ATOM 618 C CA . ALA A 1 86 ? 3.475 8.748 12.756 1.00 95.19 86 ALA A CA 1
ATOM 619 C C . ALA A 1 86 ? 2.281 9.693 12.571 1.00 95.19 86 ALA A C 1
ATOM 621 O O . ALA A 1 86 ? 2.382 10.897 12.776 1.00 95.19 86 ALA A O 1
ATOM 622 N N . GLY A 1 87 ? 1.125 9.138 12.196 1.00 94.44 87 GLY A N 1
ATOM 623 C CA . GLY A 1 87 ? -0.127 9.899 12.081 1.00 94.44 87 GLY A CA 1
ATOM 624 C C . GLY A 1 87 ? -0.217 10.844 10.875 1.00 94.44 87 GLY A C 1
ATOM 625 O O . GLY A 1 87 ? -1.218 11.540 10.724 1.00 94.44 87 GLY A O 1
ATOM 626 N N . HIS A 1 88 ? 0.787 10.860 9.995 1.00 95.62 88 HIS A N 1
ATOM 627 C CA . HIS A 1 88 ? 0.764 11.674 8.781 1.00 95.62 88 HIS A CA 1
ATOM 628 C C . HIS A 1 88 ? 0.128 10.925 7.607 1.00 95.62 88 HIS A C 1
ATOM 630 O O . HIS A 1 88 ? 0.785 10.141 6.921 1.00 95.62 88 HIS A O 1
ATOM 636 N N . PHE A 1 89 ? -1.149 11.194 7.357 1.00 96.38 89 PHE A N 1
ATOM 637 C CA . PHE A 1 89 ? -1.923 10.623 6.250 1.00 96.38 89 PHE A CA 1
ATOM 638 C C . PHE A 1 89 ? -1.997 11.579 5.053 1.00 96.38 89 PHE A C 1
ATOM 640 O O . PHE A 1 89 ? -1.696 12.767 5.176 1.00 96.38 89 PHE A O 1
ATOM 647 N N . LEU A 1 90 ? -2.406 11.077 3.884 1.00 96.88 90 LEU A N 1
ATOM 648 C CA . LEU A 1 90 ? -2.645 11.923 2.708 1.00 96.88 90 LEU A CA 1
ATOM 649 C C . LEU A 1 90 ? -3.849 12.841 2.915 1.00 96.88 90 LEU A C 1
ATOM 651 O O . LEU A 1 90 ? -3.827 13.993 2.487 1.00 96.88 90 LEU A O 1
ATOM 655 N N . ARG A 1 91 ? -4.893 12.314 3.559 1.00 97.38 91 ARG A N 1
ATOM 656 C CA . ARG A 1 91 ? -6.114 13.025 3.948 1.00 97.38 91 ARG A CA 1
ATOM 657 C C . ARG A 1 91 ? -6.944 12.172 4.908 1.00 97.38 91 ARG A C 1
ATOM 659 O O . ARG A 1 91 ? -6.643 10.997 5.123 1.00 97.38 91 ARG A O 1
ATOM 666 N N . VAL A 1 92 ? -7.993 12.782 5.447 1.00 97.69 92 VAL A N 1
ATOM 667 C CA . VAL A 1 92 ? -9.021 12.133 6.264 1.00 97.69 92 VAL A CA 1
ATOM 668 C C . VAL A 1 92 ? -10.361 12.303 5.559 1.00 97.69 92 VAL A C 1
ATOM 670 O O . VAL A 1 92 ? -10.685 13.406 5.118 1.00 97.69 92 VAL A O 1
ATOM 673 N N . GLU A 1 93 ? -11.115 11.218 5.443 1.00 96.75 93 GLU A N 1
ATOM 674 C CA . GLU A 1 93 ? -12.413 11.173 4.773 1.00 96.75 93 GLU A CA 1
ATOM 675 C C . GLU A 1 93 ? -13.502 10.697 5.739 1.00 96.75 93 GLU A C 1
ATOM 677 O O . GLU A 1 93 ? -13.236 9.902 6.641 1.00 96.75 93 GLU A O 1
ATOM 682 N N . ASP A 1 94 ? -14.732 11.175 5.540 1.00 96.88 94 ASP A N 1
ATOM 683 C CA . ASP A 1 94 ? -15.928 10.560 6.118 1.00 96.88 94 ASP A CA 1
ATOM 684 C C . ASP A 1 94 ? -16.592 9.701 5.041 1.00 96.88 94 ASP A C 1
ATOM 686 O O . ASP A 1 94 ? -16.923 10.198 3.960 1.00 96.88 94 ASP A O 1
ATOM 690 N N . ARG A 1 95 ? -16.746 8.407 5.322 1.00 94.25 95 ARG A N 1
ATOM 691 C CA . ARG A 1 95 ? -17.353 7.437 4.414 1.00 94.25 95 ARG A CA 1
ATOM 692 C C . ARG A 1 95 ? -18.351 6.579 5.173 1.00 94.25 95 ARG A C 1
ATOM 694 O O . ARG A 1 95 ? -17.975 5.786 6.039 1.00 94.25 95 ARG A O 1
ATOM 701 N N . ASP A 1 96 ? -19.628 6.749 4.847 1.00 90.88 96 ASP A N 1
ATOM 702 C CA . ASP A 1 96 ? -20.751 6.061 5.493 1.00 90.88 96 ASP A CA 1
ATOM 703 C C . ASP A 1 96 ? -20.761 6.226 7.026 1.00 90.88 96 ASP A C 1
ATOM 705 O O . ASP A 1 96 ? -21.026 5.279 7.769 1.00 90.88 96 ASP A O 1
ATOM 709 N N . GLY A 1 97 ? -20.435 7.430 7.518 1.00 94.25 97 GLY A N 1
ATOM 710 C CA . GLY A 1 97 ? -20.382 7.729 8.952 1.00 94.25 97 GLY A CA 1
ATOM 711 C C . GLY A 1 97 ? -19.158 7.150 9.666 1.00 94.25 97 GLY A C 1
ATOM 712 O O . GLY A 1 97 ? -19.159 7.024 10.893 1.00 94.25 97 GLY A O 1
ATOM 713 N N . ARG A 1 98 ? -18.122 6.764 8.913 1.00 95.12 98 ARG A N 1
ATOM 714 C CA . ARG A 1 98 ? -16.840 6.279 9.433 1.00 95.12 98 ARG A CA 1
ATOM 715 C C . ARG A 1 98 ? -15.729 7.220 8.997 1.00 95.12 98 ARG A C 1
ATOM 717 O O . ARG A 1 98 ? -15.688 7.646 7.849 1.00 95.12 98 ARG A O 1
ATOM 724 N N . THR A 1 99 ? -14.789 7.479 9.895 1.00 97.19 99 THR A N 1
ATOM 725 C CA . THR A 1 99 ? -13.572 8.226 9.572 1.00 97.19 99 THR A CA 1
ATOM 726 C C . THR A 1 99 ? -12.521 7.290 8.982 1.00 97.19 99 THR A C 1
ATOM 728 O O . THR A 1 99 ? -12.079 6.351 9.648 1.00 97.19 99 THR A O 1
ATOM 731 N N . GLU A 1 100 ? -12.086 7.565 7.757 1.00 97.50 100 GLU A N 1
ATOM 732 C CA . GLU A 1 100 ? -11.036 6.820 7.065 1.00 97.50 100 GLU A CA 1
ATOM 733 C C . GLU A 1 100 ? -9.797 7.698 6.866 1.00 97.50 100 GLU A C 1
ATOM 735 O O . GLU A 1 100 ? -9.878 8.853 6.453 1.00 97.50 100 GLU A O 1
ATOM 740 N N . HIS A 1 101 ? -8.628 7.145 7.192 1.00 97.69 101 HIS A N 1
ATOM 741 C CA . HIS A 1 101 ? -7.344 7.826 7.060 1.00 97.69 101 HIS A CA 1
ATOM 742 C C . HIS A 1 101 ? -6.620 7.276 5.833 1.00 97.69 101 HIS A C 1
ATOM 744 O O . HIS A 1 101 ? -6.211 6.113 5.809 1.00 97.69 101 HIS A O 1
ATOM 750 N N . VAL A 1 102 ? -6.466 8.101 4.799 1.00 97.56 102 VAL A N 1
ATOM 751 C CA . VAL A 1 102 ? -5.939 7.642 3.511 1.00 97.56 102 VAL A CA 1
ATOM 752 C C . VAL A 1 102 ? -4.417 7.543 3.576 1.00 97.56 102 VAL A C 1
ATOM 754 O O . VAL A 1 102 ? -3.714 8.551 3.664 1.00 97.56 102 VAL A O 1
ATOM 757 N N . MET A 1 103 ? -3.902 6.314 3.531 1.00 97.00 103 MET A N 1
ATOM 758 C CA . MET A 1 103 ? -2.462 6.025 3.566 1.00 97.00 103 MET A CA 1
ATOM 759 C C . MET A 1 103 ? -1.816 6.078 2.176 1.00 97.00 103 MET A C 1
ATOM 761 O O . MET A 1 103 ? -0.673 6.508 2.040 1.00 97.00 103 MET A O 1
ATOM 765 N N . VAL A 1 104 ? -2.543 5.620 1.156 1.00 96.75 104 VAL A N 1
ATOM 766 C CA . VAL A 1 104 ? -2.091 5.496 -0.233 1.00 96.75 104 VAL A CA 1
ATOM 767 C C . VAL A 1 104 ? -3.234 5.924 -1.141 1.00 96.75 104 VAL A C 1
ATOM 769 O O . VAL A 1 104 ? -4.370 5.510 -0.931 1.00 96.75 104 VAL A O 1
ATOM 772 N N . ASP A 1 105 ? -2.913 6.718 -2.157 1.00 96.69 105 ASP A N 1
ATOM 773 C CA . ASP A 1 105 ? -3.806 7.039 -3.266 1.00 96.69 105 ASP A CA 1
ATOM 774 C C . ASP A 1 105 ? -2.969 7.080 -4.549 1.00 96.69 105 ASP A C 1
ATOM 776 O O . ASP A 1 105 ? -2.006 7.848 -4.650 1.00 96.69 105 ASP A O 1
ATOM 780 N N . ALA A 1 106 ? -3.261 6.179 -5.483 1.00 95.81 106 ALA A N 1
ATOM 781 C CA . ALA A 1 106 ? -2.481 5.994 -6.696 1.00 95.81 106 ALA A CA 1
ATOM 782 C C . ALA A 1 106 ? -3.395 5.701 -7.887 1.00 95.81 106 ALA A C 1
ATOM 784 O O . ALA A 1 106 ? -4.306 4.885 -7.806 1.00 95.81 106 ALA A O 1
ATOM 785 N N . THR A 1 107 ? -3.100 6.343 -9.016 1.00 94.50 107 THR A N 1
ATOM 786 C CA . THR A 1 107 ? -3.832 6.166 -10.274 1.00 94.50 107 THR A CA 1
ATOM 787 C C . THR A 1 107 ? -3.047 5.284 -11.242 1.00 94.50 107 THR A C 1
ATOM 789 O O . THR A 1 107 ? -1.826 5.421 -11.370 1.00 94.50 107 THR A O 1
ATOM 792 N N . GLY A 1 108 ? -3.769 4.449 -11.989 1.00 92.25 108 GLY A N 1
ATOM 793 C CA . GLY A 1 108 ? -3.217 3.553 -13.003 1.00 92.25 108 GLY A CA 1
ATOM 794 C C . GLY A 1 108 ? -2.947 2.137 -12.480 1.00 92.25 108 GLY A C 1
ATOM 795 O O . GLY A 1 108 ? -3.065 1.882 -11.282 1.00 92.25 108 GLY A O 1
ATOM 796 N N . PRO A 1 109 ? -2.595 1.198 -13.376 1.00 91.62 109 PRO A N 1
ATOM 797 C CA . PRO A 1 109 ? -2.346 -0.188 -13.002 1.00 91.62 109 PRO A CA 1
ATOM 798 C C . PRO A 1 109 ? -1.100 -0.310 -12.118 1.00 91.62 109 PRO A C 1
ATOM 800 O O . PRO A 1 109 ? -0.085 0.353 -12.343 1.00 91.62 109 PRO A O 1
ATOM 803 N N . GLY A 1 110 ? -1.158 -1.202 -11.132 1.00 91.94 110 GLY A N 1
ATOM 804 C CA . GLY A 1 110 ? -0.045 -1.452 -10.226 1.00 91.94 110 GLY A CA 1
ATOM 805 C C . GLY A 1 110 ? -0.346 -2.546 -9.211 1.00 91.94 110 GLY A C 1
ATOM 806 O O . GLY A 1 110 ? -1.397 -3.181 -9.244 1.00 91.94 110 GLY A O 1
ATOM 807 N N . ALA A 1 111 ? 0.598 -2.760 -8.299 1.00 92.62 111 ALA A N 1
ATOM 808 C CA . ALA A 1 111 ? 0.463 -3.709 -7.204 1.00 92.62 111 ALA A CA 1
ATOM 809 C C . ALA A 1 111 ? 1.054 -3.121 -5.920 1.00 92.62 111 ALA A C 1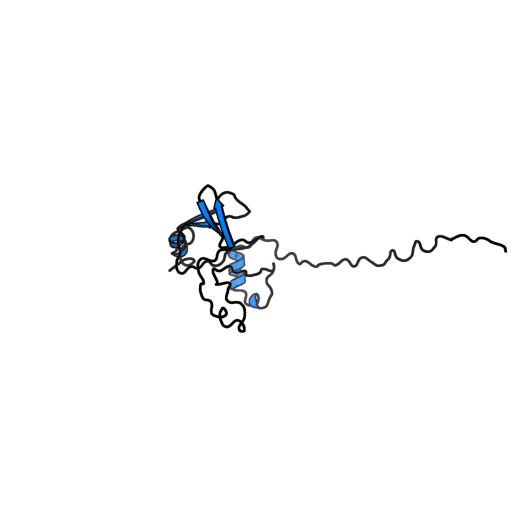
ATOM 811 O O . ALA A 1 111 ? 2.140 -2.536 -5.931 1.00 92.62 111 ALA A O 1
ATOM 812 N N . VAL A 1 112 ? 0.363 -3.324 -4.798 1.00 93.50 112 VAL A N 1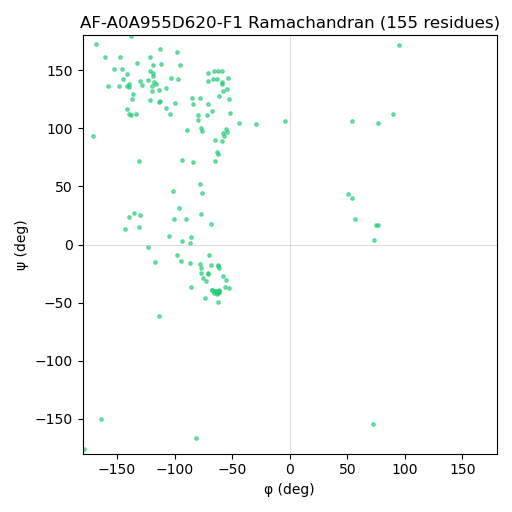
ATOM 813 C CA . VAL A 1 112 ? 0.940 -3.082 -3.474 1.00 93.50 112 VAL A CA 1
ATOM 814 C C . VAL A 1 112 ? 1.817 -4.278 -3.128 1.00 93.50 112 VAL A C 1
ATOM 816 O O . VAL A 1 112 ? 1.321 -5.365 -2.851 1.00 93.50 112 VAL A O 1
ATOM 819 N N . VAL A 1 113 ? 3.133 -4.078 -3.160 1.00 92.81 113 VAL A N 1
ATOM 820 C CA . VAL A 1 113 ? 4.111 -5.153 -2.915 1.00 92.81 113 VAL A CA 1
ATOM 821 C C . VAL A 1 113 ? 4.579 -5.227 -1.462 1.00 92.81 113 VAL A C 1
ATOM 823 O O . VAL A 1 113 ? 5.203 -6.209 -1.067 1.00 92.81 113 VAL A O 1
ATOM 826 N N . ARG A 1 114 ? 4.313 -4.190 -0.658 1.00 94.44 114 ARG A N 1
ATOM 827 C CA . ARG A 1 114 ? 4.711 -4.141 0.750 1.00 94.44 114 ARG A CA 1
ATOM 828 C C . ARG A 1 114 ? 3.850 -3.168 1.545 1.00 94.44 114 ARG A C 1
ATOM 830 O O . ARG A 1 114 ? 3.642 -2.034 1.126 1.00 94.44 114 ARG A O 1
ATOM 837 N N . ILE A 1 115 ? 3.443 -3.605 2.732 1.00 95.38 115 ILE A N 1
ATOM 838 C CA . ILE A 1 115 ? 2.880 -2.771 3.797 1.00 95.38 115 ILE A CA 1
ATOM 839 C C . ILE A 1 115 ? 3.642 -3.117 5.077 1.00 95.38 115 ILE A C 1
ATOM 841 O O . ILE A 1 115 ? 3.979 -4.277 5.308 1.00 95.38 115 ILE A O 1
ATOM 845 N N . TRP A 1 116 ? 3.946 -2.115 5.895 1.00 95.00 116 TRP A N 1
ATOM 846 C CA . TRP A 1 116 ? 4.573 -2.299 7.199 1.00 95.00 116 TRP A CA 1
ATOM 847 C C . TRP A 1 116 ? 4.027 -1.262 8.178 1.00 95.00 116 TRP A C 1
ATOM 849 O O . TRP A 1 116 ? 3.787 -0.118 7.795 1.00 95.00 116 TRP A O 1
ATOM 859 N N . SER A 1 117 ? 3.841 -1.662 9.432 1.00 94.81 117 SER A N 1
ATOM 860 C CA . SER A 1 117 ? 3.534 -0.758 10.537 1.00 94.81 117 SER A CA 1
ATOM 861 C C . SER A 1 117 ? 4.135 -1.312 11.822 1.00 94.81 117 SER A C 1
ATOM 863 O O . SER A 1 117 ? 4.019 -2.508 12.084 1.00 94.81 117 SER A O 1
ATOM 865 N N . ALA A 1 118 ? 4.749 -0.446 12.628 1.00 94.00 118 ALA A N 1
ATOM 866 C CA . ALA A 1 118 ? 5.167 -0.793 13.985 1.00 94.00 118 ALA A CA 1
ATOM 867 C C . ALA A 1 118 ? 3.970 -0.911 14.945 1.00 94.00 118 ALA A C 1
ATOM 869 O O . ALA A 1 118 ? 4.001 -1.720 15.865 1.00 94.00 118 ALA A O 1
ATOM 870 N N . ASN A 1 119 ? 2.916 -0.123 14.705 1.00 93.81 119 ASN A N 1
ATOM 871 C CA . ASN A 1 119 ? 1.733 -0.021 15.560 1.00 93.81 119 ASN A CA 1
ATOM 872 C C . ASN A 1 119 ? 0.469 -0.152 14.691 1.00 93.81 119 ASN A C 1
ATOM 874 O O . ASN A 1 119 ? -0.171 0.852 14.375 1.00 93.81 119 ASN A O 1
ATOM 878 N N . PRO A 1 120 ? 0.152 -1.354 14.177 1.00 94.50 120 PRO A N 1
ATOM 879 C CA . PRO A 1 120 ? -1.032 -1.540 13.352 1.00 94.50 120 PRO A CA 1
ATOM 880 C C . PRO A 1 120 ? -2.304 -1.449 14.194 1.00 94.50 120 PRO A C 1
ATOM 882 O O . PRO A 1 120 ? -2.524 -2.253 15.098 1.00 94.50 120 PRO A O 1
ATOM 885 N N . GLU A 1 121 ? -3.169 -0.500 13.851 1.00 94.69 121 GLU A N 1
ATOM 886 C CA . GLU A 1 121 ? -4.440 -0.260 14.532 1.00 94.69 121 GLU A CA 1
ATOM 887 C C . GLU A 1 121 ? -5.582 -0.109 13.523 1.00 94.69 121 GLU A C 1
ATOM 889 O O . GLU A 1 121 ? -5.380 0.229 12.356 1.00 94.69 121 GLU A O 1
ATOM 894 N N . GLY A 1 122 ? -6.806 -0.369 13.982 1.00 96.31 122 GLY A N 1
ATOM 895 C CA . GLY A 1 122 ? -8.009 -0.215 13.172 1.00 96.31 122 GLY A CA 1
ATOM 896 C C . GLY A 1 122 ? -8.181 -1.284 12.088 1.00 96.31 122 GLY A C 1
ATOM 897 O O . GLY A 1 122 ? -7.724 -2.426 12.198 1.00 96.31 122 GLY A O 1
ATOM 898 N N . THR A 1 123 ? -8.917 -0.914 11.042 1.00 97.62 123 THR A N 1
ATOM 899 C CA . THR A 1 123 ? -9.281 -1.790 9.924 1.00 97.62 123 THR A CA 1
ATOM 900 C C . THR A 1 123 ? -8.608 -1.292 8.655 1.00 97.62 123 THR A C 1
ATOM 902 O O . THR A 1 123 ? -8.831 -0.151 8.252 1.00 97.62 123 THR A O 1
ATOM 905 N N . LEU A 1 124 ? -7.810 -2.148 8.016 1.00 97.38 124 LEU A N 1
ATOM 906 C CA . LEU A 1 124 ? -7.231 -1.861 6.710 1.00 97.38 124 LEU A CA 1
ATOM 907 C C . LEU A 1 124 ? -8.300 -2.081 5.639 1.00 97.38 124 LEU A C 1
ATOM 909 O O . LEU A 1 124 ? -8.889 -3.163 5.573 1.00 97.38 124 LEU A O 1
ATOM 913 N N . ARG A 1 125 ? -8.516 -1.063 4.803 1.00 97.62 125 ARG A N 1
ATOM 914 C CA . ARG A 1 125 ? -9.412 -1.114 3.645 1.00 97.62 125 ARG A CA 1
ATOM 915 C C . ARG A 1 125 ? -8.641 -0.843 2.364 1.00 97.62 125 ARG A C 1
ATOM 917 O O . ARG A 1 125 ? -7.818 0.069 2.326 1.00 97.62 125 ARG A O 1
ATOM 924 N N . VAL A 1 126 ? -8.909 -1.634 1.328 1.00 97.25 126 VAL A N 1
ATOM 925 C CA . VAL A 1 126 ? -8.378 -1.414 -0.024 1.00 97.25 126 VAL A CA 1
ATOM 926 C C . VAL A 1 126 ? -9.546 -1.273 -0.981 1.00 97.25 126 VAL A C 1
ATOM 928 O O . VAL A 1 126 ? -10.381 -2.170 -1.086 1.00 97.25 126 VAL A O 1
ATOM 931 N N . TYR A 1 127 ? -9.566 -0.154 -1.692 1.00 97.56 127 TYR A N 1
ATOM 932 C CA . TYR A 1 127 ? -10.502 0.138 -2.767 1.00 97.56 127 TYR A CA 1
ATOM 933 C C . TYR A 1 127 ? -9.732 0.064 -4.084 1.00 97.56 127 TYR A C 1
ATOM 935 O O . TYR A 1 127 ? -8.614 0.571 -4.169 1.00 97.56 127 TYR A O 1
ATOM 943 N N . LEU A 1 128 ? -10.305 -0.597 -5.086 1.00 97.38 128 LEU A N 1
ATOM 944 C CA . LEU A 1 128 ? -9.743 -0.676 -6.433 1.00 97.38 128 LEU A CA 1
ATOM 945 C C . LEU A 1 128 ? -10.730 -0.043 -7.406 1.00 97.38 128 LEU A C 1
ATOM 947 O O . LEU A 1 128 ? -11.937 -0.171 -7.209 1.00 97.38 128 LEU A O 1
ATOM 951 N N . ASP A 1 129 ? -10.209 0.618 -8.438 1.00 96.38 129 ASP A N 1
ATOM 952 C CA . ASP A 1 129 ? -10.986 1.138 -9.569 1.00 96.38 129 ASP A CA 1
ATOM 953 C C . ASP A 1 129 ? -12.207 1.985 -9.154 1.00 96.38 129 ASP A C 1
ATOM 955 O O . ASP A 1 129 ? -13.305 1.816 -9.680 1.00 96.38 129 ASP A O 1
ATOM 959 N N . ASP A 1 130 ? -12.016 2.872 -8.169 1.00 93.88 130 ASP A N 1
ATOM 960 C CA . ASP A 1 130 ? -13.044 3.766 -7.609 1.00 93.88 130 ASP A CA 1
ATOM 961 C C . ASP A 1 130 ? -14.292 3.051 -7.050 1.00 93.88 130 ASP A C 1
ATOM 963 O O . ASP A 1 130 ? -15.357 3.655 -6.896 1.00 93.88 130 ASP A O 1
ATOM 967 N N . ALA A 1 131 ? -14.178 1.763 -6.706 1.00 96.44 131 ALA A N 1
ATOM 968 C CA . ALA A 1 131 ? -15.285 0.996 -6.150 1.00 96.44 131 ALA A CA 1
ATOM 969 C C . ALA A 1 131 ? -15.825 1.604 -4.841 1.00 96.44 131 ALA A C 1
ATOM 971 O O . ALA A 1 131 ? -15.076 2.033 -3.957 1.00 96.44 131 ALA A O 1
ATOM 972 N N . GLU A 1 132 ? -17.152 1.587 -4.683 1.00 93.62 132 GLU A N 1
ATOM 973 C CA . GLU A 1 132 ? -17.808 2.072 -3.464 1.00 93.62 132 GLU A CA 1
ATOM 974 C C . GLU A 1 132 ? -17.470 1.200 -2.246 1.00 93.62 132 GLU A C 1
ATOM 976 O O . GLU A 1 132 ? -17.187 1.722 -1.165 1.00 93.62 132 GLU A O 1
ATOM 981 N N . ALA A 1 133 ? -17.449 -0.120 -2.437 1.00 96.00 133 ALA A N 1
ATOM 982 C CA . ALA A 1 133 ? -17.112 -1.096 -1.411 1.00 96.00 133 ALA A CA 1
ATOM 983 C C . ALA A 1 133 ? -15.636 -1.524 -1.510 1.00 96.00 133 ALA A C 1
ATOM 985 O O . ALA A 1 133 ? -15.126 -1.705 -2.621 1.00 96.00 133 ALA A O 1
ATOM 986 N N . PRO A 1 134 ? -14.947 -1.737 -0.375 1.00 96.94 134 PRO A N 1
ATOM 987 C CA . PRO A 1 134 ? -13.572 -2.207 -0.391 1.00 96.94 134 PRO A CA 1
ATOM 988 C C . PRO A 1 134 ? -13.501 -3.670 -0.846 1.00 96.94 134 PRO A C 1
ATOM 990 O O . PRO A 1 134 ? -14.306 -4.509 -0.440 1.00 96.94 134 PRO A O 1
ATOM 993 N N . VAL A 1 135 ? -12.489 -3.999 -1.650 1.00 97.00 135 VAL A N 1
ATOM 994 C CA . VAL A 1 135 ? -12.195 -5.389 -2.050 1.00 97.00 135 VAL A CA 1
ATOM 995 C C . VAL A 1 135 ? -11.497 -6.174 -0.938 1.00 97.00 135 VAL A C 1
ATOM 997 O O . VAL A 1 135 ? -11.495 -7.403 -0.942 1.00 97.00 135 VAL A O 1
ATOM 1000 N N . LEU A 1 136 ? -10.892 -5.461 0.013 1.00 96.62 136 LEU A N 1
ATOM 1001 C CA . LEU A 1 136 ? -10.266 -6.015 1.204 1.00 96.62 136 LEU A CA 1
ATOM 1002 C C . LEU A 1 136 ? -10.649 -5.155 2.400 1.00 96.62 136 LEU A C 1
ATOM 1004 O O . LEU A 1 136 ? -10.408 -3.953 2.389 1.00 96.62 136 LEU A O 1
ATOM 1008 N N . GLU A 1 137 ? -11.202 -5.785 3.432 1.00 97.12 137 GLU A N 1
ATOM 1009 C CA . GLU A 1 137 ? -11.522 -5.161 4.714 1.00 97.12 137 GLU A CA 1
ATOM 1010 C C . GLU A 1 137 ? -11.169 -6.142 5.838 1.00 97.12 137 GLU A C 1
ATOM 1012 O O . GLU A 1 137 ? -11.778 -7.206 5.949 1.00 97.12 137 GLU A O 1
ATOM 1017 N N . TRP A 1 138 ? -10.149 -5.825 6.642 1.00 97.88 138 TRP A N 1
ATOM 1018 C CA . TRP A 1 138 ? -9.663 -6.717 7.706 1.00 97.88 138 TRP A CA 1
ATOM 1019 C C . TRP A 1 138 ? -9.017 -5.928 8.853 1.00 97.88 138 TRP A C 1
ATOM 1021 O O . TRP A 1 138 ? -8.443 -4.864 8.596 1.00 97.88 138 TRP A O 1
ATOM 1031 N N . PRO A 1 139 ? -9.037 -6.415 10.110 1.00 97.69 139 PRO A N 1
ATOM 1032 C CA . PRO A 1 139 ? -8.221 -5.825 11.168 1.00 97.69 139 PRO A CA 1
ATOM 1033 C C . PRO A 1 139 ? -6.748 -5.737 10.742 1.00 97.69 139 PRO A C 1
ATOM 1035 O O . PRO A 1 139 ? -6.151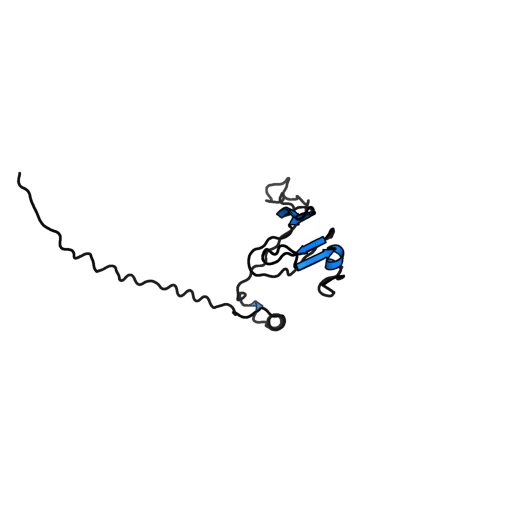 -6.741 10.341 1.00 97.69 139 PRO A O 1
ATOM 1038 N N . MET A 1 140 ? -6.158 -4.536 10.811 1.00 96.69 140 MET A N 1
ATOM 1039 C CA . MET A 1 140 ? -4.806 -4.289 10.286 1.00 96.69 140 MET A CA 1
ATOM 1040 C C . MET A 1 140 ? -3.756 -5.137 11.017 1.00 96.69 140 MET A C 1
ATOM 1042 O O . MET A 1 140 ? -2.855 -5.693 10.393 1.00 96.69 140 MET A O 1
ATOM 1046 N N . ALA A 1 141 ? -3.901 -5.283 12.335 1.00 96.31 141 ALA A N 1
ATOM 1047 C CA . ALA A 1 141 ? -3.016 -6.117 13.139 1.00 96.31 141 ALA A CA 1
ATOM 1048 C C . ALA A 1 141 ? -3.056 -7.594 12.708 1.00 96.31 141 ALA A C 1
ATOM 1050 O O . ALA A 1 141 ? -2.016 -8.243 12.646 1.00 96.31 141 ALA A O 1
ATOM 1051 N N . ASP A 1 142 ? -4.234 -8.115 12.356 1.00 96.44 142 ASP A N 1
ATOM 1052 C CA . ASP A 1 142 ? -4.389 -9.516 11.965 1.00 96.44 142 ASP A CA 1
ATOM 1053 C C . ASP A 1 142 ? -3.822 -9.785 10.572 1.00 96.44 142 ASP A C 1
ATOM 1055 O O . ASP A 1 142 ? -3.069 -10.743 10.400 1.00 96.44 142 ASP A O 1
ATOM 1059 N N . ILE A 1 143 ? -4.122 -8.936 9.582 1.00 95.56 143 ILE A N 1
ATOM 1060 C CA . ILE A 1 143 ? -3.604 -9.141 8.222 1.00 95.56 143 ILE A CA 1
ATOM 1061 C C . ILE A 1 143 ? -2.074 -9.041 8.174 1.00 95.56 143 ILE A C 1
ATOM 1063 O O . ILE A 1 143 ? -1.439 -9.868 7.522 1.00 95.56 143 ILE A O 1
ATOM 1067 N N . LEU A 1 144 ? -1.467 -8.099 8.908 1.00 95.19 144 LEU A N 1
ATOM 1068 C CA . LEU A 1 144 ? -0.005 -7.981 8.972 1.00 95.19 144 LEU A CA 1
ATOM 1069 C C . LEU A 1 144 ? 0.647 -9.124 9.766 1.00 95.19 144 LEU A C 1
ATOM 1071 O O . LEU A 1 144 ? 1.784 -9.487 9.480 1.00 95.19 144 LEU A O 1
ATOM 1075 N N . ALA A 1 145 ? -0.084 -9.745 10.695 1.00 95.25 145 ALA A N 1
ATOM 1076 C CA . ALA A 1 145 ? 0.359 -10.930 11.429 1.00 95.25 145 ALA A CA 1
ATOM 1077 C C . ALA A 1 145 ? 0.086 -12.261 10.703 1.00 95.25 145 ALA A C 1
ATOM 1079 O O . ALA A 1 145 ? 0.275 -13.327 11.292 1.00 95.25 145 ALA A O 1
ATOM 1080 N N . GLY A 1 146 ? -0.388 -12.229 9.454 1.00 95.44 146 GLY A N 1
ATOM 1081 C CA . GLY A 1 146 ? -0.684 -13.439 8.686 1.00 95.44 146 GLY A CA 1
ATOM 1082 C C . GLY A 1 146 ? -1.984 -14.151 9.083 1.00 95.44 146 GLY A C 1
ATOM 1083 O O . GLY A 1 146 ? -2.169 -15.321 8.751 1.00 95.44 146 GLY A O 1
ATOM 1084 N N . LYS A 1 147 ? -2.883 -13.474 9.810 1.00 94.25 147 LYS A N 1
ATOM 1085 C CA . LYS A 1 147 ? -4.174 -13.989 10.310 1.00 94.25 147 LYS A CA 1
ATOM 1086 C C . LYS A 1 147 ? -5.354 -13.517 9.450 1.00 94.25 147 LYS A C 1
ATOM 1088 O O . LYS A 1 147 ? -6.375 -13.055 9.962 1.00 94.25 147 LYS A O 1
ATOM 1093 N N . GLY A 1 148 ? -5.217 -13.600 8.133 1.00 91.25 148 GLY A N 1
ATOM 1094 C CA . GLY A 1 148 ? -6.237 -13.119 7.205 1.00 91.25 148 GLY A CA 1
ATOM 1095 C C . GLY A 1 148 ? -6.046 -13.658 5.788 1.00 91.25 148 GLY A C 1
ATOM 1096 O O . GLY A 1 148 ? -5.522 -14.760 5.624 1.00 91.25 148 GLY A O 1
ATOM 1097 N N . PRO A 1 149 ? -6.454 -12.902 4.754 1.00 92.88 149 PRO A N 1
ATOM 1098 C CA . PRO A 1 149 ? -6.332 -13.340 3.361 1.00 92.88 149 PRO A CA 1
ATOM 1099 C C . PRO A 1 149 ? -4.876 -13.412 2.875 1.00 92.88 149 PRO A C 1
ATOM 1101 O O . PRO A 1 149 ? -4.590 -14.074 1.881 1.00 92.88 149 PRO A O 1
ATOM 1104 N N . VAL A 1 150 ? -3.953 -12.750 3.579 1.00 90.94 150 VAL A N 1
ATOM 1105 C CA . VAL A 1 150 ? -2.508 -12.850 3.361 1.00 90.94 150 VAL A CA 1
ATOM 1106 C C . VAL A 1 150 ? -1.925 -13.652 4.517 1.00 90.94 150 VAL A C 1
ATOM 1108 O O . VAL A 1 150 ? -2.039 -13.245 5.669 1.00 90.94 150 VAL A O 1
ATOM 1111 N N . ALA A 1 151 ? -1.333 -14.802 4.208 1.00 92.69 151 ALA A N 1
ATOM 1112 C CA . ALA A 1 151 ? -0.802 -15.747 5.185 1.00 92.69 151 ALA A CA 1
ATOM 1113 C C . ALA A 1 151 ? 0.737 -15.821 5.110 1.00 92.69 151 ALA A C 1
ATOM 1115 O O . ALA A 1 151 ? 1.338 -15.332 4.142 1.00 92.69 151 ALA A O 1
ATOM 1116 N N . PRO A 1 152 ? 1.407 -16.458 6.087 1.00 93.06 152 PRO A N 1
ATOM 1117 C CA . PRO A 1 152 ? 2.825 -16.774 5.971 1.00 93.06 152 PRO A CA 1
ATOM 1118 C C . PRO A 1 152 ? 3.129 -17.553 4.674 1.00 93.06 152 PRO A C 1
ATOM 1120 O O . PRO A 1 152 ? 2.326 -18.395 4.267 1.00 93.06 152 PRO A O 1
ATOM 1123 N N . PRO A 1 153 ? 4.279 -17.309 4.014 1.00 91.75 153 PRO A N 1
ATOM 1124 C CA . PRO A 1 153 ? 5.388 -16.450 4.444 1.00 91.75 153 PRO A CA 1
ATOM 1125 C C . PRO A 1 153 ? 5.238 -14.963 4.064 1.00 91.75 153 PRO A C 1
ATOM 1127 O O . PRO A 1 153 ? 6.136 -14.175 4.348 1.00 91.75 153 PRO A O 1
ATOM 1130 N N . LEU A 1 154 ? 4.136 -14.567 3.421 1.00 89.56 154 LEU A N 1
ATOM 1131 C CA . LEU A 1 154 ? 3.954 -13.207 2.894 1.00 89.56 154 LEU A CA 1
ATOM 1132 C C . LEU A 1 154 ? 3.599 -12.179 3.977 1.00 89.56 154 LEU A C 1
ATOM 1134 O O . LEU A 1 154 ? 3.886 -10.997 3.810 1.00 89.56 154 LEU A O 1
ATOM 1138 N N . ALA A 1 155 ? 3.018 -12.629 5.090 1.00 92.50 155 ALA A N 1
ATOM 1139 C CA . ALA A 1 155 ? 2.751 -11.820 6.275 1.00 92.50 155 ALA A CA 1
ATOM 1140 C C . ALA A 1 155 ? 3.140 -12.595 7.540 1.00 92.50 155 ALA A C 1
ATOM 1142 O O . ALA A 1 155 ? 2.772 -13.761 7.698 1.00 92.50 155 ALA A O 1
ATOM 1143 N N . HIS A 1 156 ? 3.927 -11.959 8.405 1.00 86.81 156 HIS A N 1
ATOM 1144 C CA . HIS A 1 156 ? 4.426 -12.505 9.665 1.00 86.81 156 HIS A CA 1
ATOM 1145 C C . HIS A 1 156 ? 4.871 -11.360 10.588 1.00 86.81 156 HIS A C 1
ATOM 1147 O O . HIS A 1 156 ? 5.106 -10.244 10.121 1.00 86.81 156 HIS A O 1
ATOM 1153 N N . VAL A 1 157 ? 4.988 -11.661 11.885 1.00 77.19 157 VAL A N 1
ATOM 1154 C CA . VAL A 1 157 ? 5.491 -10.751 12.930 1.00 77.19 157 VAL A CA 1
ATOM 1155 C C . VAL A 1 157 ? 6.889 -11.168 13.357 1.00 77.19 157 VAL A C 1
ATOM 1157 O O . VAL A 1 157 ? 7.115 -12.399 13.433 1.00 77.19 157 VAL A O 1
#

Foldseek 3Di:
DDDDDDDDDPPVPPPPPPPDDPPPPPPPPQQPPDDDDPVVVVVLVPPPCNVVDADGVHDDDDDFFLADPQCDDPVPVVRVPPGPRDDRAPDWDQAPNDIDGHRDDDDDDDDDQDDDDPDQADWDFADPPPDSHGPDIGRRVCVQCQNDPRHPPSHHD

pLDDT: mean 83.71, std 19.59, range [34.06, 97.88]

Solvent-accessible surface area (backbone atoms only — not comparable to full-atom values): 10806 Å² total; per-residue (Å²): 136,84,88,82,91,81,82,87,76,95,69,91,81,76,86,77,89,72,79,67,80,78,73,77,74,71,77,69,69,76,39,67,92,62,83,92,44,73,67,58,52,56,55,50,76,70,39,81,65,53,83,79,50,81,63,68,60,76,78,79,91,81,86,72,70,28,59,35,81,62,39,76,45,89,87,42,73,89,29,43,75,46,75,62,53,58,93,46,52,81,47,78,45,80,57,97,93,36,84,43,72,38,66,78,86,83,86,77,92,85,78,91,88,79,88,87,68,98,78,55,67,66,67,43,72,41,64,58,93,86,43,91,64,58,83,39,78,45,51,30,48,36,36,51,50,24,66,51,99,44,36,70,92,85,18,61,124